Protein AF-A0A2G9S6K2-F1 (afdb_monomer)

Sequence (143 aa):
MTTFQAKRTLKAQKLQEELASGKLSEQVSSPRHQWGEEEQNAQTDRDRNSEDEDEDKYADDIDMPGQNFDSKRRITVRNLRIREDTAKYLRNLNPNSAYYDPKTRAMRENPYSDAGKNPDEVSYAGDNFVRYTGDTISMAQTQ

Solvent-accessible surface area (backbone atoms only — not comparable to full-atom values): 9909 Å² total; per-residue (Å²): 134,63,71,68,61,57,52,55,52,51,55,54,51,53,55,52,52,54,64,72,64,58,83,82,73,89,88,79,89,87,90,90,87,82,84,88,83,89,87,90,85,86,80,90,85,88,81,82,87,80,86,89,79,74,75,71,62,64,66,77,70,58,82,56,91,74,60,48,72,41,90,88,48,99,49,64,67,58,84,85,71,64,82,84,64,74,55,79,73,68,74,43,83,55,88,87,44,48,63,63,43,83,88,81,71,46,36,50,50,36,54,48,70,89,70,76,59,59,59,88,80,43,100,66,43,27,50,57,61,57,65,66,48,70,67,55,48,62,52,62,74,72,109

Secondary structure (DSSP, 8-state):
--HHHHHHHHHHHHHHHHHHTTTT--S------------------------SSSSSHHHHT---TT-EEETTTTEEE-----SSS--GGGS---TTS--EETTTTEE-S-TTGGGT--GGGSS---HHHHHTSTHHHHHHHH-

Nearest PDB structures (foldseek):
  9fmd-assembly1_U  TM=9.401E-01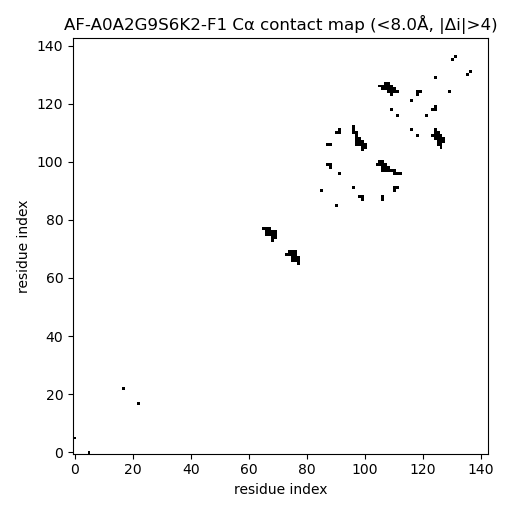  e=1.389E-09  Homo sapiens
  8c6j-assembly1_h  TM=9.444E-01  e=1.188E-08  Homo sapiens
  7w5b-assembly1_1  TM=9.340E-01  e=1.800E-08  Homo sapiens
  7w5a-assembly1_1  TM=9.314E-01  e=1.896E-07  Homo sapiens

Radius of gyration: 32.97 Å; Cα contacts (8 Å, |Δi|>4): 69; chains: 1; bounding box: 51×45×98 Å

InterPro domains:
  IPR021715 Pre-mRNA-splicing factor SLU7 domain [PF11708] (6-143)
  IPR039974 Pre-mRNA-splicing factor SLU7 [PTHR12942] (5-143)

Structure (mmCIF, N/CA/C/O backbone):
data_AF-A0A2G9S6K2-F1
#
_entry.id   AF-A0A2G9S6K2-F1
#
loop_
_atom_site.group_PDB
_atom_site.id
_atom_site.type_symbol
_atom_site.label_atom_id
_atom_site.label_alt_id
_atom_site.label_comp_id
_atom_site.label_asym_id
_atom_site.label_entity_id
_atom_site.label_seq_id
_atom_site.pdbx_PDB_ins_code
_atom_site.Cartn_x
_atom_site.Cartn_y
_atom_site.Cartn_z
_atom_site.occupancy
_atom_site.B_iso_or_equiv
_atom_site.auth_seq_id
_atom_site.auth_comp_id
_atom_site.auth_asym_id
_atom_site.auth_atom_id
_atom_site.pdbx_PDB_model_num
ATOM 1 N N . MET A 1 1 ? 19.661 26.550 -10.301 1.00 50.66 1 MET A N 1
ATOM 2 C CA . MET A 1 1 ? 18.946 26.440 -11.593 1.00 50.66 1 MET A CA 1
ATOM 3 C C . MET A 1 1 ? 18.266 25.085 -11.650 1.00 50.66 1 MET A C 1
ATOM 5 O O . MET A 1 1 ? 18.938 24.076 -11.488 1.00 50.66 1 MET A O 1
ATOM 9 N N . THR A 1 2 ? 16.942 25.056 -11.785 1.00 54.41 2 THR A N 1
ATOM 10 C CA . THR A 1 2 ? 16.162 23.815 -11.879 1.00 54.41 2 THR A CA 1
ATOM 11 C C . THR A 1 2 ? 16.412 23.142 -13.234 1.00 54.41 2 THR A C 1
ATOM 13 O O . THR A 1 2 ? 16.510 23.807 -14.265 1.00 54.41 2 THR A O 1
ATOM 16 N N . THR A 1 3 ? 16.533 21.815 -13.246 1.00 55.00 3 THR A N 1
ATOM 17 C CA . THR A 1 3 ? 16.907 21.003 -14.423 1.00 55.00 3 THR A CA 1
ATOM 18 C C . THR A 1 3 ? 15.994 21.213 -15.636 1.00 55.00 3 THR A C 1
ATOM 20 O O . THR A 1 3 ? 16.436 21.080 -16.774 1.00 55.00 3 THR A O 1
ATOM 23 N N . PHE A 1 4 ? 14.737 21.599 -15.412 1.00 50.59 4 PHE A N 1
ATOM 24 C CA . PHE A 1 4 ? 13.776 21.925 -16.465 1.00 50.59 4 PHE A CA 1
ATOM 25 C C . PHE A 1 4 ? 14.176 23.163 -17.280 1.00 50.59 4 PHE A C 1
ATOM 27 O O . PHE A 1 4 ? 14.126 23.137 -18.510 1.00 50.59 4 PHE A O 1
ATOM 34 N N . GLN A 1 5 ? 14.637 24.228 -16.613 1.00 64.25 5 GLN A N 1
ATOM 35 C CA . GLN A 1 5 ? 15.092 25.431 -17.311 1.00 64.25 5 GLN A CA 1
ATOM 36 C C . GLN A 1 5 ? 16.346 25.141 -18.140 1.00 64.25 5 GLN A C 1
ATOM 38 O O . GLN A 1 5 ? 16.422 25.570 -19.286 1.00 64.25 5 GLN A O 1
ATOM 43 N N . ALA A 1 6 ? 17.264 24.328 -17.607 1.00 65.62 6 ALA A N 1
ATOM 44 C CA . ALA A 1 6 ? 18.479 23.924 -18.312 1.00 65.62 6 ALA A CA 1
ATOM 45 C C . ALA A 1 6 ? 18.188 23.102 -19.582 1.00 65.62 6 ALA A C 1
ATOM 47 O O . ALA A 1 6 ? 18.827 23.299 -20.613 1.00 65.62 6 ALA A O 1
ATOM 48 N N . LYS A 1 7 ? 17.193 22.205 -19.548 1.00 64.38 7 LYS A N 1
ATOM 49 C CA . LYS A 1 7 ? 16.790 21.418 -20.728 1.00 64.38 7 LYS A CA 1
ATOM 50 C C . LYS A 1 7 ? 16.155 22.288 -21.814 1.00 64.38 7 LYS A C 1
ATOM 52 O O . LYS A 1 7 ? 16.452 22.112 -22.994 1.00 64.38 7 LYS A O 1
ATOM 57 N N . ARG A 1 8 ? 15.314 23.250 -21.422 1.00 71.38 8 ARG A N 1
ATOM 58 C CA . ARG A 1 8 ? 14.656 24.179 -22.353 1.00 71.38 8 ARG A CA 1
ATOM 59 C C . ARG A 1 8 ? 15.668 25.066 -23.081 1.00 71.38 8 ARG A C 1
ATOM 61 O O . ARG A 1 8 ? 15.540 25.261 -24.286 1.00 71.38 8 ARG A O 1
ATOM 68 N N . THR A 1 9 ? 16.691 25.551 -22.377 1.00 71.69 9 THR A N 1
ATOM 69 C CA . THR A 1 9 ? 17.754 26.366 -22.985 1.00 71.69 9 THR A CA 1
ATOM 70 C C . THR A 1 9 ? 18.621 25.562 -23.950 1.00 71.69 9 THR A C 1
ATOM 72 O O . THR A 1 9 ? 18.995 26.076 -24.998 1.00 71.69 9 THR A O 1
ATOM 75 N N . LEU A 1 10 ? 18.881 24.287 -23.648 1.00 71.44 10 LEU A N 1
ATOM 76 C CA . LEU A 1 10 ? 19.684 23.406 -24.503 1.00 71.44 10 LEU A CA 1
ATOM 77 C C . LEU A 1 10 ? 18.951 23.053 -25.809 1.00 71.44 10 LEU A C 1
ATOM 79 O O . LEU A 1 10 ? 19.552 23.080 -26.880 1.00 71.44 10 LEU A O 1
ATOM 83 N N . LYS A 1 11 ? 17.631 22.806 -25.737 1.00 76.25 11 LYS A N 1
ATOM 84 C CA . LYS A 1 11 ? 16.779 22.601 -26.925 1.00 76.25 11 LYS A CA 1
ATOM 85 C C . LYS A 1 11 ? 16.757 23.844 -27.819 1.00 76.25 11 LYS A C 1
ATOM 87 O O . LYS A 1 11 ? 16.867 23.715 -29.033 1.00 76.25 11 LYS A O 1
ATOM 92 N N . ALA A 1 12 ? 16.654 25.032 -27.219 1.00 75.12 12 ALA A N 1
ATOM 93 C CA . ALA A 1 12 ? 16.657 26.291 -27.958 1.00 75.12 12 ALA A CA 1
ATOM 94 C C . ALA A 1 12 ? 17.999 26.545 -28.667 1.00 75.12 12 ALA A C 1
ATOM 96 O O . ALA A 1 12 ? 17.998 26.892 -29.843 1.00 75.12 12 ALA A O 1
ATOM 97 N N . GLN A 1 13 ? 19.132 26.306 -27.994 1.00 76.31 13 GLN A N 1
ATOM 98 C CA . GLN A 1 13 ? 20.462 26.484 -28.591 1.00 76.31 13 GLN A CA 1
ATOM 99 C C . GLN A 1 13 ? 20.709 25.536 -29.768 1.00 76.31 13 GLN A C 1
ATOM 101 O O . GLN A 1 13 ? 21.169 25.980 -30.815 1.00 76.31 13 GLN A O 1
ATOM 106 N N . LYS A 1 14 ? 20.341 24.256 -29.630 1.00 74.00 14 LYS A N 1
ATOM 107 C CA . LYS A 1 14 ? 20.526 23.258 -30.693 1.00 74.00 14 LYS A CA 1
ATOM 108 C C . LYS A 1 14 ? 19.735 23.601 -31.961 1.00 74.00 14 LYS A C 1
ATOM 110 O O . LYS A 1 14 ? 20.253 23.467 -33.062 1.00 74.00 14 LYS A O 1
ATOM 115 N N . LEU A 1 15 ? 18.504 24.087 -31.797 1.00 68.19 15 LEU A N 1
ATOM 116 C 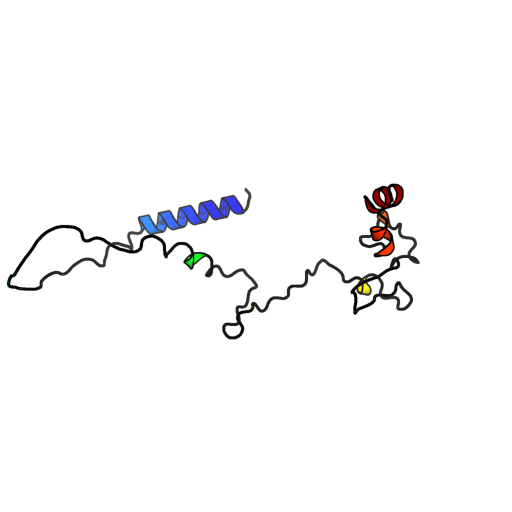CA . LEU A 1 15 ? 17.640 24.498 -32.909 1.00 68.19 15 LEU A CA 1
ATOM 117 C C . LEU A 1 15 ? 18.215 25.734 -33.628 1.00 68.19 15 LEU A C 1
ATOM 119 O O . LEU A 1 15 ? 18.183 25.831 -34.851 1.00 68.19 15 LEU A O 1
ATOM 123 N N . GLN A 1 16 ? 18.813 26.654 -32.870 1.00 71.19 16 GLN A N 1
ATOM 124 C CA . GLN A 1 16 ? 19.465 27.849 -33.407 1.00 71.19 16 GLN A CA 1
ATOM 125 C C . GLN A 1 16 ? 20.753 27.521 -34.181 1.00 71.19 16 GLN A C 1
ATOM 127 O O . GLN A 1 16 ? 21.020 28.125 -35.217 1.00 71.19 16 GLN A O 1
ATOM 132 N N . GLU A 1 17 ? 21.525 26.544 -33.703 1.00 69.69 17 GLU A N 1
ATOM 133 C CA . GLU A 1 17 ? 22.741 26.049 -34.358 1.00 69.69 17 GLU A CA 1
ATOM 134 C C . GLU A 1 17 ? 22.423 25.315 -35.672 1.00 69.69 17 GLU A C 1
ATOM 136 O O . GLU A 1 17 ? 23.115 25.485 -36.675 1.00 69.69 17 GLU A O 1
ATOM 141 N N . GLU A 1 18 ? 21.321 24.565 -35.702 1.00 63.06 18 GLU A N 1
ATOM 142 C CA . GLU A 1 18 ? 20.860 23.852 -36.893 1.00 63.06 18 GLU A CA 1
ATOM 143 C C . GLU A 1 18 ? 20.395 24.819 -37.994 1.00 63.06 18 GLU A C 1
ATOM 145 O O . GLU A 1 18 ? 20.817 24.678 -39.146 1.00 63.06 18 GLU A O 1
ATOM 150 N N . LEU A 1 19 ? 19.651 25.870 -37.622 1.00 66.12 19 LEU A N 1
ATOM 151 C CA . LEU A 1 19 ? 19.262 26.965 -38.520 1.00 66.12 19 LEU A CA 1
ATOM 152 C C . LEU A 1 19 ? 20.469 27.767 -39.030 1.00 66.12 19 LEU A C 1
ATOM 154 O O . LEU A 1 19 ? 20.507 28.139 -40.202 1.00 66.12 19 LEU A O 1
ATOM 158 N N . ALA A 1 20 ? 21.470 28.006 -38.180 1.00 68.38 20 ALA A N 1
ATOM 159 C CA . ALA A 1 20 ? 22.695 28.704 -38.567 1.00 68.38 20 ALA A CA 1
ATOM 160 C C . ALA A 1 20 ? 23.585 27.869 -39.506 1.00 68.38 20 ALA A C 1
ATOM 162 O O . ALA A 1 20 ? 24.309 28.431 -40.326 1.00 68.38 20 ALA A O 1
ATOM 163 N N . SER A 1 21 ? 23.523 26.535 -39.414 1.00 64.56 21 SER A N 1
ATOM 164 C CA . SER A 1 21 ? 24.333 25.623 -40.232 1.00 64.56 21 SER A CA 1
ATOM 165 C C . SER A 1 21 ? 23.828 25.429 -41.669 1.00 64.56 21 SER A C 1
ATOM 167 O O . SER A 1 21 ? 24.515 24.795 -42.467 1.00 64.56 21 SER A O 1
ATOM 169 N N . GLY A 1 22 ? 22.650 25.969 -42.019 1.00 56.25 22 GLY A N 1
ATOM 170 C CA . GLY A 1 22 ? 22.189 26.097 -43.408 1.00 56.25 22 GLY A CA 1
ATOM 171 C C . GLY A 1 22 ? 21.946 24.788 -44.174 1.00 56.25 22 GLY A C 1
ATOM 172 O O . GLY A 1 22 ? 21.826 24.823 -45.394 1.00 56.25 22 GLY A O 1
ATOM 173 N N . LYS A 1 23 ? 21.836 23.634 -43.503 1.00 53.16 23 LYS A N 1
ATOM 174 C CA . LYS A 1 23 ? 21.736 22.293 -44.127 1.00 53.16 23 LYS A CA 1
ATOM 175 C C . LYS A 1 23 ? 20.433 21.994 -44.897 1.00 53.16 23 LYS A C 1
ATOM 177 O O . LYS A 1 23 ? 20.213 20.853 -45.289 1.00 53.16 23 LYS A O 1
ATOM 182 N N . LEU A 1 24 ? 19.566 22.982 -45.117 1.00 46.94 24 LEU A N 1
ATOM 183 C CA . LEU A 1 24 ? 18.205 22.798 -45.646 1.00 46.94 24 LEU A CA 1
ATOM 184 C C . LEU A 1 24 ? 18.032 23.231 -47.117 1.00 46.94 24 LEU A C 1
ATOM 186 O O . LEU A 1 24 ? 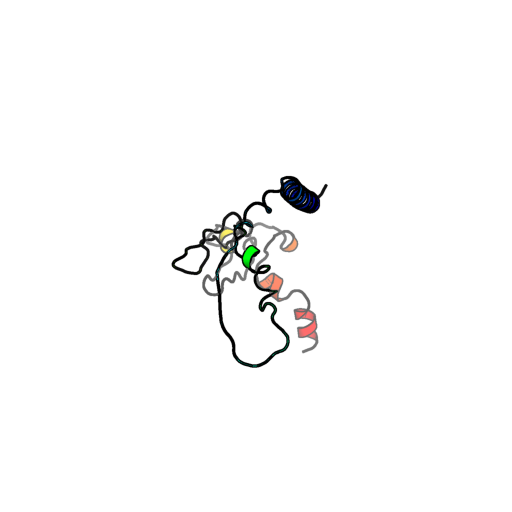16.942 23.096 -47.659 1.00 46.94 24 LEU A O 1
ATOM 190 N N . SER A 1 25 ? 19.068 23.759 -47.779 1.00 40.75 25 SER A N 1
ATOM 191 C CA . SER A 1 25 ? 18.902 24.488 -49.051 1.00 40.75 25 SER A CA 1
ATOM 192 C C . SER A 1 25 ? 19.331 23.763 -50.338 1.00 40.75 25 SER A C 1
ATOM 194 O O . SER A 1 25 ? 19.158 24.329 -51.414 1.00 40.75 25 SER A O 1
ATOM 196 N N . GLU A 1 26 ? 19.853 22.532 -50.298 1.00 38.84 26 GLU A N 1
ATOM 197 C CA . GLU A 1 26 ? 20.599 21.973 -51.448 1.00 38.84 26 GLU A CA 1
ATOM 198 C C . GLU A 1 26 ? 19.837 20.981 -52.360 1.00 38.84 26 GLU A C 1
ATOM 200 O O . GLU A 1 26 ? 20.445 20.294 -53.174 1.00 38.84 26 GLU A O 1
ATOM 205 N N . GLN A 1 27 ? 18.501 20.907 -52.302 1.00 40.31 27 GLN A N 1
ATOM 206 C CA . GLN A 1 27 ? 17.710 20.027 -53.191 1.00 40.31 27 GLN A CA 1
ATOM 207 C C . GLN A 1 27 ? 16.643 20.761 -54.018 1.00 40.31 27 GLN A C 1
ATOM 209 O O . GLN A 1 27 ? 15.506 20.315 -54.115 1.00 40.31 27 GLN A O 1
ATOM 214 N N . VAL A 1 28 ? 16.980 21.883 -54.660 1.00 38.94 28 VAL A N 1
ATOM 215 C CA . VAL A 1 28 ? 16.106 22.478 -55.693 1.00 38.94 28 VAL A CA 1
ATOM 216 C C . VAL A 1 28 ? 16.942 23.015 -56.856 1.00 38.94 28 VAL A C 1
ATOM 218 O O . VAL A 1 28 ? 17.280 24.194 -56.887 1.00 38.94 28 VAL A O 1
ATOM 221 N N . SER A 1 29 ? 17.276 22.172 -57.841 1.00 33.22 29 SER A N 1
ATOM 222 C CA . SER A 1 29 ? 17.568 22.633 -59.214 1.00 33.22 29 SER A CA 1
ATOM 223 C C . SER A 1 29 ? 17.686 21.491 -60.226 1.00 33.22 29 SER A C 1
ATOM 225 O O . SER A 1 29 ? 18.686 20.779 -60.241 1.00 33.22 29 SER A O 1
ATOM 227 N N . SER A 1 30 ? 16.687 21.368 -61.112 1.00 29.70 30 SER A N 1
ATOM 228 C CA . SER A 1 30 ? 16.841 21.167 -62.574 1.00 29.70 30 SER A CA 1
ATOM 229 C C . SER A 1 30 ? 15.469 21.070 -63.276 1.00 29.70 30 SER A C 1
ATOM 231 O O . SER A 1 30 ? 14.755 20.091 -63.076 1.00 29.70 30 SER A O 1
ATOM 233 N N . PRO A 1 31 ? 15.077 22.063 -64.101 1.00 49.31 31 PRO A N 1
ATOM 234 C CA . PRO A 1 31 ? 13.940 21.940 -65.040 1.00 49.31 31 PRO A CA 1
ATOM 235 C C . PRO A 1 31 ? 14.313 21.537 -66.484 1.00 49.31 31 PRO A C 1
ATOM 237 O O . PRO A 1 31 ? 15.313 22.035 -66.994 1.00 49.31 31 PRO A O 1
ATOM 240 N N . ARG A 1 32 ? 13.455 20.743 -67.168 1.00 33.97 32 ARG A N 1
ATOM 241 C CA . ARG A 1 32 ? 12.824 21.033 -68.495 1.00 33.97 32 ARG A CA 1
ATOM 242 C C . ARG A 1 32 ? 12.010 19.829 -69.029 1.00 33.97 32 ARG A C 1
ATOM 244 O O . ARG A 1 32 ? 12.586 18.803 -69.365 1.00 33.97 32 ARG A O 1
ATOM 251 N N . HIS A 1 33 ? 10.692 19.990 -69.196 1.00 31.52 33 HIS A N 1
ATOM 252 C CA . HIS A 1 33 ? 9.834 19.144 -70.050 1.00 31.52 33 HIS A CA 1
ATOM 253 C C . HIS A 1 33 ? 9.184 20.018 -71.146 1.00 31.52 33 HIS A C 1
ATOM 255 O O . HIS A 1 33 ? 8.882 21.187 -70.913 1.00 31.52 33 HIS A O 1
ATOM 261 N N . GLN A 1 34 ? 9.057 19.457 -72.353 1.00 28.53 34 GLN A N 1
ATOM 262 C CA . GLN A 1 34 ? 8.785 20.080 -73.661 1.00 28.53 34 GLN A CA 1
ATOM 263 C C . GLN A 1 34 ? 7.403 19.626 -74.194 1.00 28.53 34 GLN A C 1
ATOM 265 O O . GLN A 1 34 ? 7.240 18.426 -74.365 1.00 28.53 34 GLN A O 1
ATOM 270 N N . TRP A 1 35 ? 6.507 20.604 -74.462 1.00 26.81 35 TRP A N 1
ATOM 271 C CA . TRP A 1 35 ? 5.355 20.702 -75.416 1.00 26.81 35 TRP A CA 1
ATOM 272 C C . TRP A 1 35 ? 4.276 19.590 -75.418 1.00 26.81 35 TRP A C 1
ATOM 274 O O . TRP A 1 35 ? 4.616 18.421 -75.502 1.00 26.81 35 TRP A O 1
ATOM 284 N N . GLY A 1 36 ? 2.967 19.854 -75.253 1.00 30.11 36 GLY A N 1
ATOM 285 C CA . GLY A 1 36 ? 1.984 20.569 -76.117 1.00 30.11 36 GLY A CA 1
ATOM 286 C C . GLY A 1 36 ? 0.879 19.532 -76.475 1.00 30.11 36 GLY A C 1
ATOM 287 O O . GLY A 1 36 ? 1.226 18.364 -76.589 1.00 30.11 36 GLY A O 1
ATOM 288 N N . GLU A 1 37 ? -0.437 19.748 -76.585 1.00 32.12 37 GLU A N 1
ATOM 289 C CA . GLU A 1 37 ? -1.316 20.906 -76.786 1.00 32.12 37 GLU A CA 1
ATOM 290 C C . GLU A 1 37 ? -2.725 20.626 -76.182 1.00 32.12 37 GLU A C 1
ATOM 292 O O . GLU A 1 37 ? -3.175 19.485 -76.126 1.00 32.12 37 GLU A O 1
ATOM 297 N N . GLU A 1 38 ? -3.341 21.703 -75.682 1.00 36.84 38 GLU A N 1
ATOM 298 C CA . GLU A 1 38 ? -4.755 22.151 -75.682 1.00 36.84 38 GLU A CA 1
ATOM 299 C C . GLU A 1 38 ? -5.937 21.150 -75.729 1.00 36.84 38 GLU A C 1
ATOM 301 O O . GLU A 1 38 ? -6.171 20.490 -76.732 1.00 36.84 38 GLU A O 1
ATOM 306 N N . GLU A 1 39 ? -6.804 21.178 -74.699 1.00 35.06 39 GLU A N 1
ATOM 307 C CA . GLU A 1 39 ? -8.113 21.867 -74.779 1.00 35.06 39 GLU A CA 1
ATOM 308 C C . GLU A 1 39 ? -8.885 21.929 -73.428 1.00 35.06 39 GLU A C 1
ATOM 310 O O . GLU A 1 39 ? -9.064 20.935 -72.732 1.00 35.06 39 GLU A O 1
ATOM 315 N N . GLN A 1 40 ? -9.398 23.139 -73.145 1.00 31.98 40 GLN A N 1
ATOM 316 C CA . GLN A 1 40 ? -10.629 23.504 -72.413 1.00 31.98 40 GLN A CA 1
ATOM 317 C C . GLN A 1 40 ? -10.686 23.560 -70.856 1.00 31.98 40 GLN A C 1
ATOM 319 O O . GLN A 1 40 ? -11.011 22.608 -70.155 1.00 31.98 40 GLN A O 1
ATOM 324 N N . ASN A 1 41 ? -10.585 24.824 -70.402 1.00 31.09 41 ASN A N 1
ATOM 325 C CA . ASN A 1 41 ? -11.315 25.530 -69.328 1.00 31.09 41 ASN A CA 1
ATOM 326 C C . ASN A 1 41 ? -10.614 25.786 -67.967 1.00 31.09 41 ASN A C 1
ATOM 328 O O . ASN A 1 41 ? -10.432 24.902 -67.134 1.00 31.09 41 ASN A O 1
ATOM 332 N N . ALA A 1 42 ? -10.263 27.063 -67.765 1.00 34.56 42 ALA A N 1
ATOM 333 C CA . ALA A 1 42 ? -9.791 27.708 -66.536 1.00 34.56 42 ALA A CA 1
ATOM 334 C C . ALA A 1 42 ? -10.952 27.829 -65.511 1.00 34.56 42 ALA A C 1
ATOM 336 O O . ALA A 1 42 ? -12.109 27.855 -65.907 1.00 34.56 42 ALA A O 1
ATOM 337 N N . GLN A 1 43 ? -10.777 27.934 -64.189 1.00 37.00 43 GLN A N 1
ATOM 338 C CA . GLN A 1 43 ? -9.782 28.702 -63.445 1.00 37.00 43 GLN A CA 1
ATOM 339 C C . GLN A 1 43 ? -9.891 28.359 -61.933 1.00 37.00 43 GLN A C 1
ATOM 341 O O . GLN A 1 43 ? -11.009 28.266 -61.436 1.00 37.00 43 GLN A O 1
ATOM 346 N N . THR A 1 44 ? -8.729 28.224 -61.261 1.00 35.69 44 THR A N 1
ATOM 347 C CA . THR A 1 44 ? -8.415 28.432 -59.809 1.00 35.69 44 THR A CA 1
ATOM 348 C C . THR A 1 44 ? -9.195 27.596 -58.773 1.00 35.69 44 THR A C 1
ATOM 350 O O . THR A 1 44 ? -10.403 27.721 -58.678 1.00 35.69 44 THR A O 1
ATOM 353 N N . ASP A 1 45 ? -8.616 26.708 -57.956 1.00 34.72 45 ASP A N 1
ATOM 354 C CA . ASP A 1 45 ? -7.374 26.810 -57.182 1.00 34.72 45 ASP A CA 1
ATOM 355 C C . ASP A 1 45 ? -6.703 25.437 -56.983 1.00 34.72 45 ASP A C 1
ATOM 357 O O . ASP A 1 45 ? -7.345 24.433 -56.672 1.00 34.72 45 ASP A O 1
ATOM 361 N N . ARG A 1 46 ? -5.377 25.402 -57.131 1.00 48.09 46 ARG A N 1
ATOM 362 C CA . ARG A 1 46 ? -4.520 24.377 -56.530 1.00 48.09 46 ARG A CA 1
ATOM 363 C C . ARG A 1 46 ? -3.909 25.018 -55.292 1.00 48.09 46 ARG A C 1
ATOM 365 O O . ARG A 1 46 ? -3.211 26.005 -55.473 1.00 48.09 46 ARG A O 1
ATOM 372 N N . ASP A 1 47 ? -4.066 24.436 -54.108 1.00 38.59 47 ASP A N 1
ATOM 373 C CA . ASP A 1 47 ? -2.900 24.168 -53.258 1.00 38.59 47 ASP A CA 1
ATOM 374 C C . ASP A 1 47 ? -3.241 23.302 -52.031 1.00 38.59 47 ASP A C 1
ATOM 376 O O . ASP A 1 47 ? -4.110 23.615 -51.229 1.00 38.59 47 ASP A O 1
ATOM 380 N N . ARG A 1 48 ? -2.505 22.188 -51.953 1.00 44.31 48 ARG A N 1
ATOM 381 C CA . ARG A 1 48 ? -1.938 21.535 -50.760 1.00 44.31 48 ARG A CA 1
ATOM 382 C C . ARG A 1 48 ? -2.864 21.252 -49.578 1.00 44.31 48 ARG A C 1
ATOM 384 O O . ARG A 1 48 ? -2.983 21.998 -48.619 1.00 44.31 48 ARG A O 1
ATOM 391 N N . ASN A 1 49 ? -3.394 20.038 -49.650 1.00 41.50 49 ASN A N 1
ATOM 392 C CA . ASN A 1 49 ? -3.804 19.222 -48.520 1.00 41.50 49 ASN A C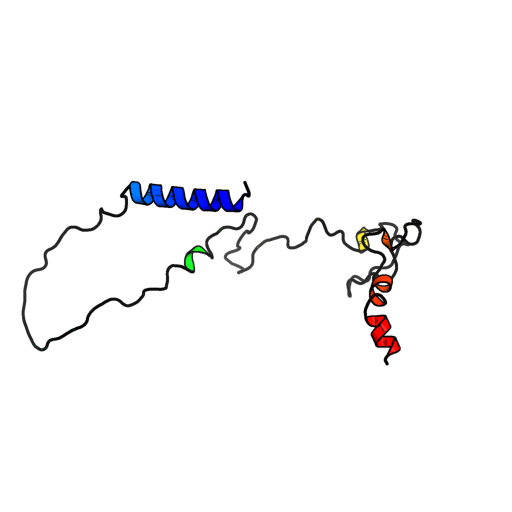A 1
ATOM 393 C C . ASN A 1 49 ? -2.604 18.867 -47.604 1.00 41.50 49 ASN A C 1
ATOM 395 O O . ASN A 1 49 ? -1.523 18.573 -48.117 1.00 41.50 49 ASN A O 1
ATOM 399 N N . SER A 1 50 ? -2.901 18.822 -46.299 1.00 45.03 50 SER A N 1
ATOM 400 C CA . SER A 1 50 ? -2.171 18.299 -45.129 1.00 45.03 50 SER A CA 1
ATOM 401 C C . SER A 1 50 ? -1.088 19.174 -44.482 1.00 45.03 50 SER A C 1
ATOM 403 O O . SER A 1 50 ? 0.097 18.845 -44.476 1.00 45.03 50 SER A O 1
ATOM 405 N N . GLU A 1 51 ? -1.533 20.260 -43.858 1.00 47.69 51 GLU A N 1
ATOM 406 C CA . GLU A 1 51 ? -0.968 20.763 -42.599 1.00 47.69 51 GLU A CA 1
ATOM 407 C C . GLU A 1 51 ? -1.621 19.943 -41.453 1.00 47.69 51 GLU A C 1
ATOM 409 O O . GLU A 1 51 ? -2.816 19.678 -41.550 1.00 47.69 51 GLU A O 1
ATOM 414 N N . ASP A 1 52 ? -0.855 19.513 -40.434 1.00 49.94 52 ASP A N 1
ATOM 415 C CA . ASP A 1 52 ? -1.270 18.815 -39.176 1.00 49.94 52 ASP A CA 1
ATOM 416 C C . ASP A 1 52 ? -0.917 17.315 -38.959 1.00 49.94 52 ASP A C 1
ATOM 418 O O . ASP A 1 52 ? -1.538 16.669 -38.119 1.00 49.94 52 ASP A O 1
ATOM 422 N N . GLU A 1 53 ? 0.108 16.724 -39.596 1.00 52.16 53 GLU A N 1
ATOM 423 C CA . GLU A 1 53 ? 0.506 15.318 -39.287 1.00 52.16 53 GLU A CA 1
ATOM 424 C C . GLU A 1 53 ? 1.877 15.108 -38.607 1.00 52.16 53 GLU A C 1
ATOM 426 O O . GLU A 1 53 ? 2.235 13.972 -38.284 1.00 52.16 53 GLU A O 1
ATOM 431 N N . ASP A 1 54 ? 2.635 16.165 -38.304 1.00 53.28 54 ASP A N 1
ATOM 432 C CA . ASP A 1 54 ? 4.040 16.002 -37.885 1.00 53.28 54 ASP A CA 1
ATOM 433 C C . ASP A 1 54 ? 4.344 16.325 -36.408 1.00 53.28 54 ASP A C 1
ATOM 435 O O . ASP A 1 54 ? 5.486 16.155 -35.979 1.00 53.28 54 ASP A O 1
ATOM 439 N N . GLU A 1 55 ? 3.363 16.737 -35.591 1.00 52.19 55 GLU A N 1
ATOM 440 C CA . GLU A 1 55 ? 3.609 17.082 -34.173 1.00 52.19 55 GLU A CA 1
ATOM 441 C C . GLU A 1 55 ? 3.400 15.902 -33.196 1.00 52.19 55 GLU A C 1
ATOM 443 O O . GLU A 1 55 ? 4.133 15.784 -32.211 1.00 52.19 55 GLU A O 1
ATOM 448 N N . ASP A 1 56 ? 2.514 14.948 -33.512 1.00 56.19 56 ASP A N 1
ATOM 449 C CA . ASP A 1 56 ? 2.272 13.752 -32.679 1.00 56.19 56 ASP A CA 1
ATOM 450 C C . ASP A 1 56 ? 3.345 12.661 -32.852 1.00 56.19 56 ASP A C 1
ATOM 452 O O . ASP A 1 56 ? 3.533 11.802 -31.988 1.00 56.19 56 ASP A O 1
ATOM 456 N N . LYS A 1 57 ? 4.108 12.709 -33.950 1.00 57.31 57 LYS A N 1
ATOM 457 C CA . LYS A 1 57 ? 5.114 11.691 -34.298 1.00 57.31 57 LYS A CA 1
ATOM 458 C C . LYS A 1 57 ? 6.330 11.696 -33.371 1.00 57.31 57 LYS A C 1
ATOM 460 O O . LYS A 1 57 ? 6.943 10.661 -33.146 1.00 57.31 57 LYS A O 1
ATOM 465 N N . TYR A 1 58 ? 6.671 12.852 -32.802 1.00 57.16 58 TYR A N 1
ATOM 466 C CA . TYR A 1 58 ? 7.848 13.006 -31.941 1.00 57.16 58 TYR A CA 1
ATOM 467 C C . TYR A 1 58 ? 7.585 12.680 -30.466 1.00 57.16 58 TYR A C 1
ATOM 469 O O . TYR A 1 58 ? 8.533 12.649 -29.679 1.00 57.16 58 TYR A O 1
ATOM 477 N N . ALA A 1 59 ? 6.327 12.464 -30.071 1.00 59.00 59 ALA A N 1
ATOM 478 C CA . ALA A 1 59 ? 5.982 12.080 -28.704 1.00 59.00 59 ALA A CA 1
ATOM 479 C C . ALA A 1 59 ? 6.228 10.584 -28.443 1.00 59.00 59 ALA A C 1
ATOM 481 O O . ALA A 1 59 ? 6.664 10.224 -27.348 1.00 59.00 59 ALA A O 1
ATOM 482 N N . ASP A 1 60 ? 6.014 9.735 -29.451 1.00 59.66 60 ASP A N 1
ATOM 483 C CA . ASP A 1 60 ? 6.175 8.277 -29.347 1.00 59.66 60 ASP A CA 1
ATOM 484 C C . ASP A 1 60 ? 7.643 7.812 -29.422 1.00 59.66 60 ASP A C 1
ATOM 486 O O . ASP A 1 60 ? 7.982 6.753 -28.892 1.00 59.66 60 ASP A O 1
ATOM 490 N N . ASP A 1 61 ? 8.532 8.622 -30.008 1.00 60.41 61 ASP A N 1
ATOM 491 C CA . ASP A 1 61 ? 9.946 8.275 -30.229 1.00 60.41 61 ASP A CA 1
ATOM 492 C C . ASP A 1 61 ? 10.887 8.673 -29.071 1.00 60.41 61 ASP A C 1
ATOM 494 O O . ASP A 1 61 ? 12.098 8.430 -29.126 1.00 60.41 61 ASP A O 1
ATOM 498 N N . ILE A 1 62 ? 10.376 9.288 -27.994 1.00 63.62 62 ILE A N 1
ATOM 499 C CA . ILE A 1 62 ? 11.200 9.596 -26.815 1.00 63.62 62 ILE A CA 1
ATOM 500 C C . ILE A 1 62 ? 11.353 8.330 -25.970 1.00 63.62 62 ILE A C 1
ATOM 502 O O . ILE A 1 62 ? 10.489 7.986 -25.163 1.00 63.62 62 ILE A O 1
ATOM 506 N N . ASP A 1 63 ? 12.502 7.670 -26.111 1.00 61.12 63 ASP A N 1
ATOM 507 C CA . ASP A 1 63 ? 12.882 6.519 -25.294 1.00 61.12 63 ASP A CA 1
ATOM 508 C C . ASP A 1 63 ? 12.988 6.922 -23.807 1.00 61.12 63 ASP A C 1
ATOM 510 O O . ASP A 1 63 ? 13.950 7.559 -23.358 1.00 61.12 63 ASP A O 1
ATOM 514 N N . MET A 1 64 ? 11.950 6.604 -23.024 1.00 68.69 64 MET A N 1
ATOM 515 C CA . MET A 1 64 ? 11.984 6.742 -21.570 1.00 68.69 64 MET A CA 1
ATOM 516 C C . MET A 1 64 ? 12.983 5.722 -21.008 1.00 68.69 64 MET A C 1
ATOM 518 O O . MET A 1 64 ? 12.763 4.514 -21.150 1.00 68.69 64 MET A O 1
ATOM 522 N N . PRO A 1 65 ? 14.038 6.157 -20.292 1.00 65.88 65 PRO A N 1
ATOM 523 C CA . PRO A 1 65 ? 15.065 5.247 -19.805 1.00 65.88 65 PRO A CA 1
ATOM 524 C C . PRO A 1 65 ? 14.448 4.147 -18.931 1.00 65.88 65 PRO A C 1
ATOM 526 O O . PRO A 1 65 ? 13.766 4.420 -17.942 1.00 65.88 65 PRO A O 1
ATOM 529 N N . GLY A 1 66 ? 14.692 2.891 -19.314 1.00 68.25 66 GLY A N 1
ATOM 530 C CA . GLY A 1 66 ? 14.170 1.700 -18.638 1.00 68.25 66 GLY A CA 1
ATOM 531 C C . GLY A 1 66 ? 12.923 1.077 -19.277 1.00 68.25 66 GLY A C 1
ATOM 532 O O . GLY A 1 66 ? 12.369 0.141 -18.701 1.00 68.25 66 GLY A O 1
ATOM 533 N N . GLN A 1 67 ? 12.473 1.559 -20.440 1.00 69.56 67 GLN A N 1
ATOM 534 C CA . GLN A 1 67 ? 11.355 1.006 -21.205 1.00 69.56 67 GLN A CA 1
ATOM 535 C C . GLN A 1 67 ? 11.840 0.147 -22.377 1.00 69.56 67 GLN A C 1
ATOM 537 O O . GLN A 1 67 ? 11.912 0.601 -23.508 1.00 69.56 67 GLN A O 1
ATOM 542 N N . ASN A 1 68 ? 12.094 -1.139 -22.143 1.00 70.62 68 ASN A N 1
ATOM 543 C CA . ASN A 1 68 ? 12.265 -2.054 -23.273 1.00 70.62 68 ASN A CA 1
ATOM 544 C C . ASN A 1 68 ? 10.893 -2.276 -23.936 1.00 70.62 68 ASN A C 1
ATOM 546 O O . ASN A 1 68 ? 9.966 -2.773 -23.285 1.00 70.62 68 ASN A O 1
ATOM 550 N N . PHE A 1 69 ? 10.742 -1.882 -25.200 1.00 68.44 69 PHE A N 1
ATOM 551 C CA . PHE A 1 69 ? 9.534 -2.116 -25.994 1.00 68.44 69 PHE A CA 1
ATOM 552 C C . PHE A 1 69 ? 9.665 -3.450 -26.741 1.00 68.44 69 PHE A C 1
ATOM 554 O O . PHE A 1 69 ? 10.515 -3.593 -27.618 1.00 68.44 69 PHE A O 1
ATOM 561 N N . ASP A 1 70 ? 8.856 -4.449 -26.374 1.00 71.44 70 ASP A N 1
ATOM 562 C CA . ASP A 1 70 ? 8.784 -5.704 -27.127 1.00 71.44 70 ASP A CA 1
ATOM 563 C C . ASP A 1 70 ? 7.894 -5.472 -28.356 1.00 71.44 70 ASP A C 1
ATOM 565 O O . ASP A 1 70 ? 6.685 -5.299 -28.249 1.00 71.44 70 ASP A O 1
ATOM 569 N N . SER A 1 71 ? 8.473 -5.450 -29.554 1.00 71.81 71 SER A N 1
ATOM 570 C CA . SER A 1 71 ? 7.726 -5.170 -30.788 1.00 71.81 71 SER A CA 1
ATOM 571 C C . SER A 1 71 ? 6.663 -6.235 -31.101 1.00 71.81 71 SER A C 1
ATOM 573 O O . SER A 1 71 ? 5.767 -5.999 -31.909 1.00 71.81 71 SER A O 1
ATOM 575 N N . LYS A 1 72 ? 6.755 -7.425 -30.487 1.00 74.56 72 LYS A N 1
ATOM 576 C CA . LYS A 1 72 ? 5.876 -8.571 -30.762 1.00 74.56 72 LYS A CA 1
ATOM 577 C C . LYS A 1 72 ? 4.678 -8.647 -29.821 1.00 74.56 72 LYS A C 1
ATOM 579 O O . LYS A 1 72 ? 3.635 -9.197 -30.168 1.00 74.56 72 LYS A O 1
ATOM 584 N N . ARG A 1 73 ? 4.826 -8.113 -28.616 1.00 71.50 73 ARG A N 1
ATOM 585 C CA . ARG A 1 73 ? 3.775 -8.000 -27.608 1.00 71.50 73 ARG A CA 1
ATOM 586 C C . ARG A 1 73 ? 3.747 -6.526 -27.276 1.00 71.50 73 ARG A C 1
ATOM 588 O O . ARG A 1 73 ? 4.700 -6.098 -26.660 1.00 71.50 73 ARG A O 1
ATOM 595 N N . ARG A 1 74 ? 2.714 -5.777 -27.688 1.00 74.62 74 ARG A N 1
ATOM 596 C CA . ARG A 1 74 ? 2.535 -4.306 -27.555 1.00 74.62 74 ARG A CA 1
ATOM 597 C C . ARG A 1 74 ? 2.555 -3.794 -26.094 1.00 74.62 74 ARG A C 1
ATOM 599 O O . ARG A 1 74 ? 1.678 -3.056 -25.663 1.00 74.62 74 ARG A O 1
ATOM 606 N N 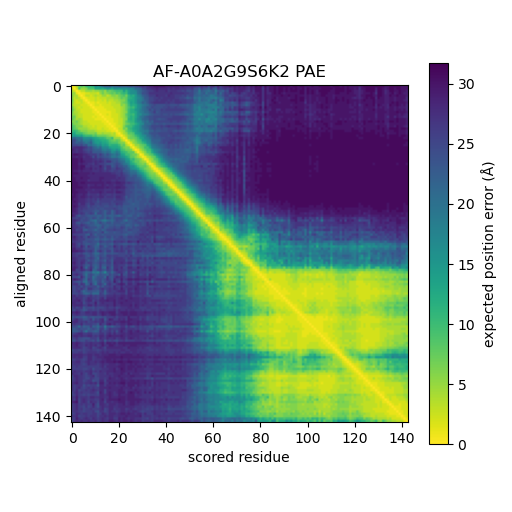. ILE A 1 75 ? 3.510 -4.258 -25.305 1.00 77.25 75 ILE A N 1
ATOM 607 C CA . ILE A 1 75 ? 3.679 -4.118 -23.873 1.00 77.25 75 ILE A CA 1
ATOM 608 C C . ILE A 1 75 ? 5.147 -3.807 -23.609 1.00 77.25 75 ILE A C 1
ATOM 610 O O . ILE A 1 75 ? 6.069 -4.326 -24.236 1.00 77.25 75 ILE A O 1
ATOM 614 N N . THR A 1 76 ? 5.360 -2.945 -22.633 1.00 78.81 76 THR A N 1
ATOM 615 C CA . THR A 1 76 ? 6.695 -2.593 -22.171 1.00 78.81 76 THR A CA 1
ATOM 616 C C . THR A 1 76 ? 7.173 -3.629 -21.166 1.00 78.81 76 THR A C 1
ATOM 618 O O . THR A 1 76 ? 6.441 -3.943 -20.222 1.00 78.81 76 THR A O 1
ATOM 621 N N . VAL A 1 77 ? 8.409 -4.099 -21.285 1.00 79.50 77 VAL A N 1
ATOM 622 C CA . VAL A 1 77 ? 9.024 -4.994 -20.298 1.00 79.50 77 VAL A CA 1
ATOM 623 C C . VAL A 1 77 ? 9.618 -4.144 -19.175 1.00 79.50 77 VAL A C 1
ATOM 625 O O . VAL A 1 77 ? 10.824 -3.912 -19.117 1.00 79.50 77 VAL A O 1
ATOM 628 N N . ARG A 1 78 ? 8.754 -3.628 -18.292 1.00 83.94 78 ARG A N 1
ATOM 629 C CA . ARG A 1 78 ? 9.172 -2.885 -17.094 1.00 83.94 78 ARG A CA 1
ATOM 630 C C . ARG A 1 78 ? 8.733 -3.586 -15.819 1.00 83.94 78 ARG A C 1
ATOM 632 O O . ARG A 1 78 ? 7.647 -4.156 -15.740 1.00 83.94 78 ARG A O 1
ATOM 639 N N . ASN A 1 79 ? 9.558 -3.460 -14.787 1.00 85.88 79 ASN A N 1
ATOM 640 C CA . ASN A 1 79 ? 9.183 -3.843 -13.433 1.00 85.88 79 ASN A CA 1
ATOM 641 C C . ASN A 1 79 ? 8.337 -2.721 -12.819 1.00 85.88 79 ASN A C 1
ATOM 643 O O . ASN A 1 79 ? 8.873 -1.686 -12.442 1.00 85.88 79 ASN A O 1
ATOM 647 N N . LEU A 1 80 ? 7.022 -2.932 -12.721 1.00 87.62 80 LEU A N 1
ATOM 648 C CA . LEU A 1 80 ? 6.061 -1.921 -12.246 1.00 87.62 80 LEU A CA 1
ATOM 649 C C . LEU A 1 80 ? 6.021 -1.754 -10.718 1.00 87.62 80 LEU A C 1
ATOM 651 O O . LEU A 1 80 ? 5.297 -0.907 -10.205 1.00 87.62 80 LEU A O 1
ATOM 655 N N . ARG A 1 81 ? 6.759 -2.581 -9.971 1.00 92.31 81 ARG A N 1
ATOM 656 C CA . ARG A 1 81 ? 6.784 -2.508 -8.511 1.00 92.31 81 ARG A CA 1
ATOM 657 C C . ARG A 1 81 ? 7.678 -1.358 -8.049 1.00 92.31 81 ARG A C 1
ATOM 659 O O . ARG A 1 81 ? 8.872 -1.352 -8.342 1.00 92.31 81 ARG A O 1
ATOM 666 N N . ILE A 1 82 ? 7.103 -0.476 -7.240 1.00 94.19 82 ILE A N 1
ATOM 667 C CA . ILE A 1 82 ? 7.817 0.546 -6.471 1.00 94.19 82 ILE A CA 1
ATOM 668 C C . ILE A 1 82 ? 8.691 -0.171 -5.433 1.00 94.19 82 ILE A C 1
ATOM 670 O O . ILE A 1 82 ? 8.208 -1.040 -4.699 1.00 94.19 82 ILE A O 1
ATOM 674 N N . ARG A 1 83 ? 9.998 0.110 -5.426 1.00 93.62 83 ARG A N 1
ATOM 675 C CA . ARG A 1 83 ? 10.969 -0.633 -4.598 1.00 93.62 83 ARG A CA 1
ATOM 676 C C . ARG A 1 83 ? 10.987 -0.136 -3.153 1.00 93.62 83 ARG A C 1
ATOM 678 O O . ARG A 1 83 ? 11.337 -0.902 -2.262 1.00 93.62 83 ARG A O 1
ATOM 685 N N . GLU A 1 84 ? 10.574 1.108 -2.948 1.00 94.25 84 GLU A N 1
ATOM 686 C CA . GLU A 1 84 ? 10.445 1.804 -1.669 1.00 94.25 84 GLU A CA 1
ATOM 687 C C . GLU A 1 84 ? 9.279 1.240 -0.836 1.00 94.25 84 GLU A C 1
ATOM 689 O O . GLU A 1 84 ? 9.349 1.164 0.394 1.00 94.25 84 GLU A O 1
ATOM 694 N N . ASP A 1 85 ? 8.238 0.744 -1.512 1.00 94.50 85 ASP A N 1
ATOM 695 C CA . ASP A 1 85 ? 7.060 0.167 -0.877 1.00 94.50 85 ASP A CA 1
ATOM 696 C C . ASP A 1 85 ? 7.312 -1.285 -0.452 1.00 94.50 85 ASP A C 1
ATOM 698 O O . ASP A 1 85 ? 7.184 -2.267 -1.203 1.00 94.50 85 ASP A O 1
ATOM 702 N N . THR A 1 86 ? 7.649 -1.437 0.827 1.00 94.12 86 THR A N 1
ATOM 703 C CA . THR A 1 86 ? 7.767 -2.752 1.463 1.00 94.12 86 THR A CA 1
ATOM 704 C C . THR A 1 86 ? 6.403 -3.449 1.481 1.00 94.12 86 THR A C 1
ATOM 706 O O . THR A 1 86 ? 5.413 -2.874 1.931 1.00 94.12 86 THR A O 1
ATOM 709 N N . ALA A 1 87 ? 6.320 -4.711 1.059 1.00 95.12 87 ALA A N 1
ATOM 710 C CA . ALA A 1 87 ? 5.060 -5.459 1.104 1.00 95.12 87 ALA A CA 1
ATOM 711 C C . ALA A 1 87 ? 4.582 -5.690 2.552 1.00 95.12 87 ALA A C 1
ATOM 713 O O . ALA A 1 87 ? 5.406 -5.820 3.456 1.00 95.12 87 ALA A O 1
ATOM 714 N N . LYS A 1 88 ? 3.261 -5.787 2.776 1.00 94.62 88 LYS A N 1
ATOM 715 C CA . LYS A 1 88 ? 2.670 -5.954 4.123 1.00 94.62 88 LYS A CA 1
ATOM 716 C C . LYS A 1 88 ? 3.249 -7.168 4.873 1.00 94.62 88 LYS A C 1
ATOM 718 O O . LYS A 1 88 ? 3.696 -7.036 6.004 1.00 94.62 88 LYS A O 1
ATOM 723 N N . TYR A 1 89 ? 3.348 -8.321 4.214 1.00 94.88 89 TYR A N 1
ATOM 724 C CA . TYR A 1 89 ? 3.889 -9.568 4.784 1.00 94.88 89 TYR A CA 1
ATOM 725 C C . TYR A 1 89 ? 5.414 -9.576 4.996 1.00 94.88 89 TYR A C 1
ATOM 727 O O . TYR A 1 89 ? 5.949 -10.535 5.536 1.00 94.88 89 TYR A O 1
ATOM 735 N N . LEU A 1 90 ? 6.129 -8.536 4.556 1.00 94.38 90 LEU A N 1
ATOM 736 C CA . LEU A 1 90 ? 7.568 -8.378 4.803 1.00 94.38 90 LEU A CA 1
ATOM 737 C C . LEU A 1 90 ? 7.856 -7.367 5.920 1.00 94.38 90 LEU A C 1
ATOM 739 O O . LEU A 1 90 ? 9.017 -7.090 6.202 1.00 94.38 90 LEU A O 1
ATOM 743 N N . ARG A 1 91 ? 6.819 -6.796 6.551 1.00 91.94 91 ARG A N 1
ATOM 744 C CA . ARG A 1 91 ? 6.974 -5.825 7.647 1.00 91.94 91 ARG A CA 1
ATOM 745 C C . ARG A 1 91 ? 7.474 -6.476 8.934 1.00 91.94 91 ARG A C 1
ATOM 747 O O . ARG A 1 91 ? 8.254 -5.856 9.652 1.00 91.94 91 ARG A O 1
ATOM 754 N N . ASN A 1 92 ? 7.042 -7.710 9.196 1.00 92.00 92 ASN A N 1
ATOM 755 C CA . ASN A 1 92 ? 7.521 -8.558 10.280 1.00 92.00 92 ASN A CA 1
ATOM 756 C C . ASN A 1 92 ? 7.675 -9.994 9.752 1.00 92.00 92 ASN A C 1
ATOM 758 O O . ASN A 1 92 ? 6.735 -10.543 9.186 1.00 92.00 92 ASN A O 1
ATOM 762 N N . LEU A 1 93 ? 8.869 -10.576 9.896 1.00 92.06 93 LEU A N 1
ATOM 763 C CA . LEU A 1 93 ? 9.192 -11.925 9.409 1.00 92.06 93 LEU A CA 1
ATOM 764 C C . LEU A 1 93 ? 8.850 -13.024 10.428 1.00 92.06 93 LEU A C 1
ATOM 766 O O . LEU A 1 93 ? 8.984 -14.206 10.115 1.00 92.06 93 LEU A O 1
ATOM 770 N N . ASN A 1 94 ? 8.425 -12.660 11.641 1.00 90.38 94 ASN A N 1
ATOM 771 C CA . ASN A 1 94 ? 7.970 -13.631 12.626 1.00 90.38 94 ASN A CA 1
ATOM 772 C C . ASN A 1 94 ? 6.697 -14.330 12.102 1.00 90.38 94 ASN A C 1
ATOM 774 O O . ASN A 1 94 ? 5.714 -13.642 11.814 1.00 90.38 94 ASN A O 1
ATOM 778 N N . PRO A 1 95 ? 6.670 -15.672 11.992 1.00 89.12 95 PRO A N 1
ATOM 779 C CA . PRO A 1 95 ? 5.503 -16.403 11.492 1.00 89.12 95 PRO A CA 1
ATOM 780 C C . PRO A 1 95 ? 4.251 -16.225 12.360 1.00 89.12 95 PRO A C 1
ATOM 782 O O . PRO A 1 95 ? 3.144 -16.358 11.850 1.00 89.12 95 PRO A O 1
ATOM 785 N N . ASN A 1 96 ? 4.420 -15.896 13.645 1.00 88.94 96 ASN A N 1
ATOM 786 C CA . ASN A 1 96 ? 3.320 -15.647 14.580 1.00 88.94 96 ASN A CA 1
ATOM 787 C C . ASN A 1 96 ? 2.858 -14.180 14.594 1.00 88.94 96 ASN A C 1
ATOM 789 O O . ASN A 1 96 ? 2.051 -13.803 15.439 1.00 88.94 96 ASN A O 1
ATOM 793 N N . SER A 1 97 ? 3.386 -13.342 13.699 1.00 89.75 97 SER A N 1
ATOM 794 C CA . SER A 1 97 ? 2.922 -11.963 13.539 1.00 89.75 97 SER A CA 1
ATOM 795 C C . SER A 1 97 ? 1.550 -11.896 12.846 1.00 89.75 97 SER A C 1
ATOM 797 O O . SER A 1 97 ? 0.910 -12.913 12.569 1.00 89.75 97 SER A O 1
ATOM 799 N N . ALA A 1 98 ? 1.071 -10.679 12.574 1.00 91.94 98 ALA A N 1
ATOM 800 C CA . ALA A 1 98 ? -0.225 -10.445 11.948 1.00 91.94 98 ALA A CA 1
ATOM 801 C C . ALA A 1 98 ? -0.409 -11.215 10.625 1.00 91.94 98 ALA A C 1
ATOM 803 O O . ALA A 1 98 ? 0.427 -11.178 9.720 1.00 91.94 98 ALA A O 1
ATOM 804 N N . TYR A 1 99 ? -1.568 -11.860 10.487 1.00 95.06 99 TYR A N 1
ATOM 805 C CA . TYR A 1 99 ? -1.909 -12.645 9.305 1.00 95.06 99 TYR A CA 1
ATOM 806 C C . TYR A 1 99 ? -2.136 -11.763 8.064 1.00 95.06 99 TYR A C 1
ATOM 808 O O . TYR A 1 99 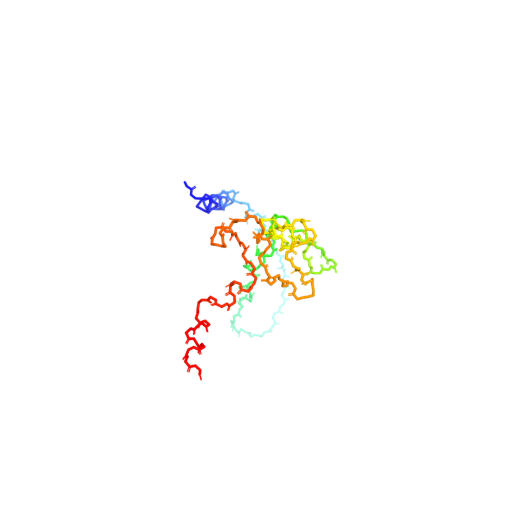? -2.910 -10.800 8.095 1.00 95.06 99 TYR A O 1
ATOM 816 N N . TYR A 1 100 ? -1.501 -12.140 6.951 1.00 96.31 100 TYR A N 1
ATOM 817 C CA . TYR A 1 100 ? -1.711 -11.557 5.625 1.00 96.31 100 TYR A CA 1
ATOM 818 C C . TYR A 1 100 ? -2.496 -12.527 4.743 1.00 96.31 100 TYR A C 1
ATOM 820 O 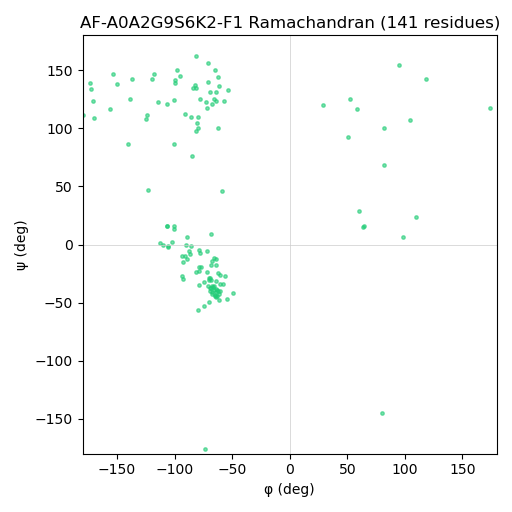O . TYR A 1 100 ? -2.024 -13.629 4.470 1.00 96.31 100 TYR A O 1
ATOM 828 N N . ASP A 1 101 ? -3.658 -12.101 4.249 1.00 96.69 101 ASP A N 1
ATOM 829 C CA . ASP A 1 101 ? -4.409 -12.860 3.249 1.00 96.69 101 ASP A CA 1
ATOM 830 C C . ASP A 1 101 ? -3.899 -12.510 1.833 1.00 96.69 101 ASP A C 1
ATOM 832 O O . ASP A 1 101 ? -4.169 -11.407 1.339 1.00 96.69 101 ASP A O 1
ATOM 836 N N . PRO A 1 102 ? -3.197 -13.421 1.128 1.00 96.75 102 PRO A N 1
ATOM 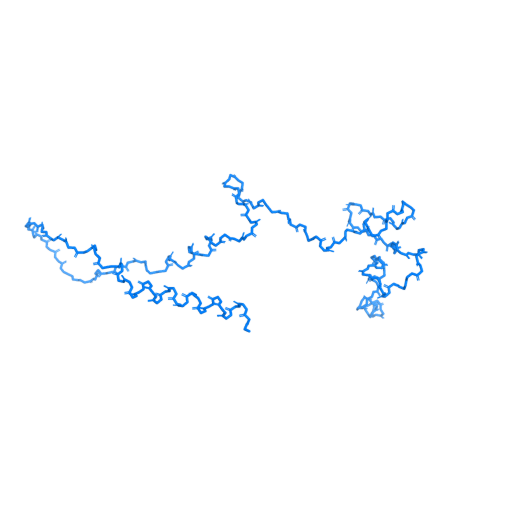837 C CA . PRO A 1 102 ? -2.668 -13.152 -0.208 1.00 96.75 102 PRO A CA 1
ATOM 838 C C . PRO A 1 102 ? -3.759 -13.005 -1.276 1.00 96.75 102 PRO A C 1
ATOM 840 O O . PRO A 1 102 ? -3.491 -12.446 -2.343 1.00 96.75 102 PRO A O 1
ATOM 843 N N . LYS A 1 103 ? -4.990 -13.475 -1.017 1.00 97.69 103 LYS A N 1
ATOM 844 C CA . LYS A 1 103 ? -6.099 -13.386 -1.973 1.00 97.69 103 LYS A CA 1
ATOM 845 C C . LYS A 1 103 ? -6.634 -11.964 -2.055 1.00 97.69 103 LYS A C 1
ATOM 847 O O . LYS A 1 103 ? -6.727 -11.400 -3.146 1.00 97.69 103 LYS A O 1
ATOM 852 N N . THR A 1 104 ? -6.972 -11.395 -0.903 1.00 97.00 104 THR A N 1
ATOM 853 C CA . THR A 1 104 ? -7.523 -10.037 -0.792 1.00 97.00 104 THR A CA 1
ATOM 854 C C . THR A 1 104 ? -6.444 -8.973 -0.600 1.00 97.00 104 THR A C 1
ATOM 856 O O . THR A 1 104 ? -6.731 -7.785 -0.718 1.00 97.00 104 THR A O 1
ATOM 859 N N . ARG A 1 105 ? -5.192 -9.388 -0.355 1.00 96.06 105 ARG A N 1
ATOM 860 C CA . ARG A 1 105 ? -4.044 -8.517 -0.053 1.00 96.06 105 ARG A CA 1
ATOM 861 C C . ARG A 1 105 ? -4.258 -7.668 1.210 1.00 96.06 105 ARG A C 1
ATOM 863 O O . ARG A 1 105 ? -3.700 -6.570 1.334 1.00 96.06 105 ARG A O 1
ATOM 870 N N . ALA A 1 106 ? -5.045 -8.179 2.152 1.00 95.19 106 ALA A N 1
ATOM 871 C CA . ALA A 1 106 ? -5.374 -7.512 3.405 1.00 95.19 106 ALA A CA 1
ATOM 872 C C . ALA A 1 106 ? -4.519 -8.041 4.568 1.00 95.19 106 ALA A C 1
ATOM 874 O O . ALA A 1 106 ? -4.299 -9.247 4.688 1.00 95.19 106 ALA A O 1
ATOM 875 N N . MET A 1 107 ? -4.068 -7.137 5.440 1.00 95.06 107 MET A N 1
ATOM 876 C CA . MET A 1 107 ? -3.458 -7.462 6.736 1.00 95.06 107 MET A CA 1
ATOM 877 C C . MET A 1 107 ? -4.261 -6.720 7.797 1.00 95.06 107 MET A C 1
ATOM 879 O O . MET A 1 107 ? -4.300 -5.495 7.814 1.00 95.06 107 MET A O 1
ATOM 883 N N . ARG A 1 108 ? -4.995 -7.466 8.619 1.00 93.25 108 ARG A N 1
ATOM 884 C CA . ARG A 1 108 ? -6.027 -6.883 9.492 1.00 93.25 108 ARG A CA 1
ATOM 885 C C . ARG A 1 108 ? -5.394 -6.268 10.734 1.00 93.25 108 ARG A C 1
ATOM 887 O O . ARG A 1 108 ? -5.553 -5.073 10.969 1.00 93.25 108 ARG A O 1
ATOM 894 N N . GLU A 1 109 ? -4.638 -7.090 11.452 1.00 93.00 109 GLU A N 1
ATOM 895 C CA . GLU A 1 109 ? -3.945 -6.722 12.685 1.00 93.00 109 GLU A CA 1
ATOM 896 C C . GLU A 1 109 ? -2.616 -6.004 12.414 1.00 93.00 109 GLU A C 1
ATOM 898 O O . GLU A 1 109 ? -2.054 -6.084 11.317 1.00 93.00 109 GLU A O 1
ATOM 903 N N . ASN A 1 110 ? -2.102 -5.309 13.428 1.00 92.00 110 ASN A N 1
ATOM 904 C CA . ASN A 1 110 ? -0.818 -4.618 13.359 1.00 92.00 110 ASN A CA 1
ATOM 905 C C . ASN A 1 110 ? 0.349 -5.631 13.396 1.00 92.00 110 ASN A C 1
ATOM 907 O O . ASN A 1 110 ? 0.473 -6.358 14.383 1.00 92.00 110 ASN A O 1
ATOM 911 N N . PRO A 1 111 ? 1.259 -5.659 12.401 1.00 90.81 111 PRO A N 1
ATOM 912 C CA . PRO A 1 111 ? 2.437 -6.533 12.435 1.00 90.81 111 PRO A CA 1
ATOM 913 C C . PRO A 1 111 ? 3.440 -6.188 13.553 1.00 90.81 111 PRO A C 1
ATOM 915 O O . PRO A 1 111 ? 4.352 -6.975 13.806 1.00 90.81 111 PRO A O 1
ATOM 918 N N . TYR A 1 112 ? 3.299 -5.032 14.208 1.00 89.00 112 TYR A N 1
ATOM 919 C CA . TYR A 1 112 ? 4.161 -4.547 15.289 1.00 89.00 112 TYR A CA 1
ATOM 920 C C . TYR A 1 112 ? 3.517 -4.621 16.682 1.00 89.00 112 TYR A C 1
ATOM 922 O O . TYR A 1 112 ? 4.030 -3.984 17.601 1.00 89.00 112 TYR A O 1
ATOM 930 N N . SER A 1 113 ? 2.431 -5.387 16.857 1.00 82.56 113 SER A N 1
ATOM 931 C CA . SER A 1 113 ? 1.721 -5.533 18.144 1.00 82.56 113 SER A CA 1
ATOM 932 C C . SER A 1 113 ? 2.654 -5.848 19.316 1.00 82.56 113 SER A C 1
ATOM 934 O O . SER A 1 113 ? 2.535 -5.255 20.383 1.00 82.56 113 SER A O 1
ATOM 936 N N . ASP A 1 114 ? 3.630 -6.726 19.090 1.00 81.25 114 ASP A N 1
ATOM 937 C CA . ASP A 1 114 ? 4.521 -7.229 20.142 1.00 81.25 114 ASP A CA 1
ATOM 938 C C . ASP A 1 114 ? 5.766 -6.347 20.326 1.00 81.25 114 ASP A C 1
ATOM 940 O O . ASP A 1 114 ? 6.509 -6.489 21.293 1.00 81.25 114 ASP A O 1
ATOM 944 N N . ALA A 1 115 ? 6.021 -5.436 19.383 1.00 77.12 115 ALA A N 1
ATOM 945 C CA . ALA A 1 115 ? 7.233 -4.622 19.341 1.00 77.12 115 ALA A CA 1
ATOM 946 C C . ALA A 1 115 ? 7.133 -3.339 20.186 1.00 77.12 115 ALA A C 1
ATOM 948 O O . ALA A 1 115 ? 8.087 -2.561 20.208 1.00 77.12 115 ALA A O 1
ATOM 949 N N . GLY A 1 116 ? 5.989 -3.087 20.835 1.00 73.12 116 GLY A N 1
ATOM 950 C CA . GLY A 1 116 ? 5.771 -1.920 21.699 1.00 73.12 116 GLY A CA 1
ATOM 951 C C . GLY A 1 116 ? 5.847 -0.572 20.975 1.00 73.12 116 GLY A C 1
ATOM 952 O O . GLY A 1 116 ? 5.992 0.461 21.622 1.00 73.12 116 GLY A O 1
ATOM 953 N N . LYS A 1 117 ? 5.787 -0.569 19.638 1.00 78.50 117 LYS A N 1
ATOM 954 C CA . LYS A 1 117 ? 5.787 0.662 18.846 1.00 78.50 117 LYS A CA 1
ATOM 955 C C . LYS A 1 117 ? 4.387 1.254 18.818 1.00 78.50 117 LYS A C 1
ATOM 957 O O . LYS A 1 117 ? 3.422 0.533 18.559 1.00 78.50 117 LYS A O 1
ATOM 962 N N . ASN A 1 118 ? 4.295 2.563 19.030 1.00 78.44 118 ASN A N 1
ATOM 963 C CA . ASN A 1 118 ? 3.030 3.271 18.914 1.00 78.44 118 ASN A CA 1
ATOM 964 C C . ASN A 1 118 ? 2.497 3.142 17.473 1.00 78.44 118 ASN A C 1
ATOM 966 O O . ASN A 1 118 ? 3.278 3.275 16.524 1.00 78.44 118 ASN A O 1
ATOM 970 N N . PRO A 1 119 ? 1.190 2.883 17.282 1.00 77.38 119 PRO A N 1
ATOM 971 C CA . PRO A 1 119 ? 0.597 2.732 15.953 1.00 77.38 119 PRO A CA 1
ATOM 972 C C . PRO A 1 119 ? 0.745 3.999 15.093 1.00 77.38 119 PRO A C 1
ATOM 974 O O . PRO A 1 119 ? 0.834 3.892 13.874 1.00 77.38 119 PRO A O 1
ATOM 977 N N . ASP A 1 120 ? 0.854 5.171 15.719 1.00 78.81 120 ASP A N 1
ATOM 978 C CA . ASP A 1 120 ? 1.003 6.459 15.031 1.00 78.81 120 ASP A CA 1
ATOM 979 C C . ASP A 1 120 ? 2.425 6.707 14.497 1.00 78.81 120 ASP A C 1
ATOM 981 O O . ASP A 1 120 ? 2.632 7.525 13.604 1.00 78.81 120 ASP A O 1
ATOM 985 N N . GLU A 1 121 ? 3.423 5.993 15.023 1.00 80.94 121 GLU A N 1
ATOM 986 C CA . GLU A 1 121 ? 4.833 6.152 14.644 1.00 80.94 121 GLU A CA 1
ATOM 987 C C . GLU A 1 121 ? 5.264 5.174 13.543 1.00 80.94 121 GLU A C 1
ATOM 989 O O . GLU A 1 121 ? 6.367 5.274 12.996 1.00 80.94 121 GLU A O 1
ATOM 994 N N . VAL A 1 122 ? 4.416 4.196 13.215 1.00 83.19 122 VAL A N 1
ATOM 995 C CA . VAL A 1 122 ? 4.714 3.171 12.214 1.00 83.19 122 VAL A CA 1
ATOM 996 C C . VAL A 1 122 ? 4.065 3.513 10.879 1.00 83.19 122 VAL A C 1
ATOM 998 O O . VAL A 1 122 ? 2.912 3.918 10.800 1.00 83.19 122 VAL A O 1
ATOM 1001 N N . SER A 1 123 ? 4.774 3.249 9.780 1.00 88.19 123 SER A N 1
ATOM 1002 C CA . SER A 1 123 ? 4.244 3.475 8.425 1.00 88.19 123 SER A CA 1
ATOM 1003 C C . SER A 1 123 ? 3.028 2.602 8.085 1.00 88.19 123 SER A C 1
ATOM 1005 O O . SER A 1 123 ? 2.408 2.785 7.041 1.00 88.19 123 SER A O 1
ATOM 1007 N N . TYR A 1 124 ? 2.739 1.580 8.895 1.00 90.75 124 TYR A N 1
ATOM 1008 C CA . TYR A 1 124 ? 1.577 0.718 8.736 1.00 90.75 124 TYR A CA 1
ATOM 1009 C C . TYR A 1 124 ? 1.208 0.064 10.069 1.00 90.75 124 TYR A C 1
ATOM 1011 O O . TYR A 1 124 ? 1.984 -0.734 10.592 1.00 90.75 124 TYR A O 1
ATOM 1019 N N . ALA A 1 125 ? 0.012 0.375 10.570 1.00 91.56 125 ALA A N 1
ATOM 1020 C CA . ALA A 1 125 ? -0.533 -0.138 11.829 1.00 91.56 125 ALA A CA 1
ATOM 1021 C C . ALA A 1 125 ? -1.657 -1.180 11.634 1.00 91.56 125 ALA A C 1
ATOM 1023 O O . ALA A 1 125 ? -2.393 -1.481 12.570 1.00 91.56 125 ALA A O 1
ATOM 1024 N N . GLY A 1 126 ? -1.797 -1.745 10.427 1.00 91.94 126 GLY A N 1
ATOM 1025 C CA . GLY A 1 126 ? -2.868 -2.688 10.079 1.00 91.94 126 GLY A CA 1
ATOM 1026 C C . GLY A 1 126 ? -4.081 -2.021 9.422 1.00 91.94 126 GLY A C 1
ATOM 1027 O O . GLY A 1 126 ? -4.347 -0.832 9.602 1.00 91.94 126 GLY A O 1
ATOM 1028 N N . ASP A 1 127 ? -4.829 -2.795 8.633 1.00 93.00 127 ASP A N 1
ATOM 1029 C CA . ASP A 1 127 ? -6.003 -2.289 7.912 1.00 93.00 127 ASP A CA 1
ATOM 1030 C C . ASP A 1 127 ? -7.152 -1.935 8.878 1.00 93.00 127 ASP A C 1
ATOM 1032 O O . ASP A 1 127 ? -7.919 -1.018 8.594 1.00 93.00 127 ASP A O 1
ATOM 1036 N N . ASN A 1 128 ? -7.277 -2.616 10.026 1.00 92.12 128 ASN A N 1
ATOM 1037 C CA . ASN A 1 128 ? -8.327 -2.320 11.012 1.00 92.12 128 ASN A CA 1
ATOM 1038 C C . ASN A 1 128 ? -8.162 -0.937 11.650 1.00 92.12 128 ASN A C 1
ATOM 1040 O O . ASN A 1 128 ? -9.163 -0.265 11.884 1.00 92.12 128 ASN A O 1
ATOM 1044 N N . PHE A 1 129 ? -6.919 -0.502 11.881 1.00 90.00 129 PHE A N 1
ATOM 1045 C CA . PHE A 1 129 ? -6.638 0.823 12.428 1.00 90.00 129 PHE A CA 1
ATOM 1046 C C . PHE A 1 129 ? -7.145 1.920 11.487 1.00 90.00 129 PHE A C 1
ATOM 1048 O O . PHE A 1 129 ? -7.876 2.798 11.915 1.00 90.00 129 PHE A O 1
ATOM 1055 N N . VAL A 1 130 ? -6.854 1.820 10.186 1.00 90.94 130 VAL A N 1
ATOM 1056 C CA . VAL A 1 130 ? -7.232 2.850 9.201 1.00 90.94 130 VAL A CA 1
ATOM 1057 C C . VAL A 1 130 ? -8.732 2.831 8.872 1.00 90.94 130 VAL A C 1
ATOM 1059 O O . VAL A 1 130 ? -9.321 3.876 8.613 1.00 90.94 130 VAL A O 1
ATOM 1062 N N . ARG A 1 131 ? -9.388 1.664 8.902 1.00 91.06 131 ARG A N 1
ATOM 1063 C CA . ARG A 1 131 ? -10.801 1.511 8.491 1.00 91.06 131 ARG A CA 1
ATOM 1064 C C . ARG A 1 131 ? -11.801 2.335 9.289 1.00 91.06 131 ARG A C 1
ATOM 1066 O O . ARG A 1 131 ? -12.815 2.730 8.728 1.00 91.06 131 ARG A O 1
ATOM 1073 N N . TYR A 1 132 ? -11.544 2.532 10.575 1.00 87.38 132 TYR A N 1
ATOM 1074 C CA . TYR A 1 132 ? -12.432 3.286 11.459 1.00 87.38 132 TYR A CA 1
ATOM 1075 C C . TYR A 1 132 ? -11.939 4.715 11.687 1.00 87.38 132 TYR A C 1
ATOM 1077 O O . TYR A 1 132 ? -12.413 5.375 12.602 1.00 87.38 132 TYR A O 1
ATOM 1085 N N . THR A 1 133 ? -10.984 5.192 10.886 1.00 88.62 133 THR A N 1
ATOM 1086 C CA . THR A 1 133 ? -10.462 6.560 10.992 1.00 88.62 133 THR A CA 1
ATOM 1087 C C . THR A 1 133 ? -11.131 7.487 9.982 1.00 88.62 133 THR A C 1
ATOM 1089 O O . THR A 1 133 ? -11.524 7.068 8.895 1.00 88.62 133 THR A O 1
ATOM 1092 N N . GLY A 1 134 ? -11.239 8.768 10.339 1.00 90.44 134 GLY A N 1
ATOM 1093 C CA . GLY A 1 134 ? -11.808 9.804 9.477 1.00 90.44 134 GLY A CA 1
ATOM 1094 C C . GLY A 1 134 ? -13.337 9.820 9.464 1.00 90.44 134 GLY A C 1
ATOM 1095 O O . GLY A 1 134 ? -13.993 9.557 10.475 1.00 90.44 134 GLY A O 1
ATOM 1096 N N . ASP A 1 135 ? -13.904 10.143 8.302 1.00 93.00 135 ASP A N 1
ATOM 1097 C CA . ASP A 1 135 ? -15.332 10.451 8.141 1.00 93.00 135 ASP A CA 1
ATOM 1098 C C . ASP A 1 135 ? -16.261 9.252 8.371 1.00 93.00 135 ASP A C 1
ATOM 1100 O O . ASP A 1 135 ? -17.465 9.427 8.570 1.00 93.00 135 ASP A O 1
ATOM 1104 N N . THR A 1 136 ? -15.718 8.031 8.403 1.00 91.69 136 THR A N 1
ATOM 1105 C CA . THR A 1 136 ? -16.485 6.816 8.707 1.00 91.69 136 THR A CA 1
ATOM 1106 C C . THR A 1 136 ? -17.165 6.896 10.072 1.00 91.69 136 THR A C 1
ATOM 1108 O O . THR A 1 136 ? -18.265 6.374 10.233 1.00 91.69 136 THR A O 1
ATOM 1111 N N . ILE A 1 137 ? -16.539 7.563 11.051 1.00 92.06 137 ILE A N 1
ATOM 1112 C CA . ILE A 1 137 ? -17.106 7.737 12.396 1.00 92.06 137 ILE A CA 1
ATOM 1113 C C . ILE A 1 137 ? -18.298 8.698 12.343 1.00 92.06 137 ILE A C 1
ATOM 1115 O O . ILE A 1 137 ? -19.372 8.375 12.846 1.00 92.06 137 ILE A O 1
ATOM 1119 N N . SER A 1 138 ? -18.123 9.856 11.706 1.00 93.75 138 SER A N 1
ATOM 1120 C CA . SER A 1 138 ? -19.166 10.880 11.574 1.00 93.75 138 SER A CA 1
ATOM 1121 C C . SER A 1 138 ? -20.386 10.348 10.817 1.00 93.75 138 SER A C 1
ATOM 1123 O O . SER A 1 138 ? -21.528 10.592 11.209 1.00 93.75 138 SER A O 1
ATOM 1125 N N . MET A 1 139 ? -20.154 9.563 9.759 1.00 95.00 139 MET A N 1
ATOM 1126 C CA . MET A 1 139 ? -21.223 8.895 9.017 1.00 95.00 139 MET A CA 1
ATOM 1127 C C . MET A 1 139 ? -21.964 7.873 9.888 1.00 95.00 139 MET A C 1
ATOM 1129 O O . MET A 1 139 ? -23.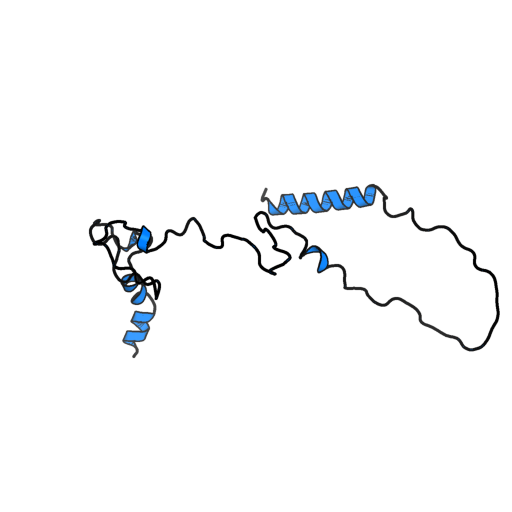191 7.876 9.898 1.00 95.00 139 MET A O 1
ATOM 1133 N N . ALA A 1 140 ? -21.244 7.042 10.652 1.00 93.75 140 ALA A N 1
ATOM 1134 C CA . ALA A 1 140 ? -21.855 6.052 11.540 1.00 93.75 140 ALA A CA 1
ATOM 1135 C C . ALA A 1 140 ? -22.689 6.685 12.668 1.00 93.75 140 ALA A C 1
ATOM 1137 O O . ALA A 1 140 ? -23.676 6.100 13.092 1.00 93.75 140 ALA A O 1
ATOM 1138 N N . GLN A 1 141 ? -22.321 7.880 13.141 1.00 93.38 141 GLN A N 1
ATOM 1139 C CA . GLN A 1 141 ? -23.106 8.631 14.131 1.00 93.38 141 GLN A CA 1
ATOM 1140 C C . GLN A 1 141 ? -24.407 9.217 13.563 1.00 93.38 141 GLN A C 1
ATOM 1142 O O . GLN A 1 141 ? -25.319 9.517 14.328 1.00 93.38 141 GLN A O 1
ATOM 1147 N N . THR A 1 142 ? -24.474 9.422 12.245 1.00 94.00 142 THR A N 1
ATOM 1148 C CA . THR A 1 142 ? -25.628 10.036 11.563 1.00 94.00 142 THR A CA 1
ATOM 1149 C C . THR A 1 142 ? -26.644 8.995 11.068 1.00 94.00 142 THR A C 1
ATOM 1151 O O . THR A 1 142 ? -27.758 9.362 10.698 1.00 94.00 142 THR A O 1
ATOM 1154 N N . GLN A 1 143 ? -26.256 7.717 11.022 1.00 81.75 143 GLN A N 1
ATOM 1155 C CA . GLN A 1 143 ? -27.071 6.596 10.542 1.00 81.75 143 GLN A CA 1
ATOM 1156 C C . GLN A 1 143 ? -28.093 6.128 11.584 1.00 81.75 143 GLN A C 1
ATOM 1158 O O . GLN A 1 143 ? -29.212 5.770 11.152 1.00 81.75 143 GLN A O 1
#

Organism: Aquarana catesbeiana (NCBI:txid8400)

pLDDT: mean 71.28, std 21.25, range [26.81, 97.69]

Mean predicted aligned error: 19.24 Å

Foldseek 3Di:
DDVVVVVVVVVVVVVVVVVVVVPPPPPDDDDDDDDDDDDDDDDDDDDDDDDPDPPVVVVVPPPDPQFDQDPVPRDTPHDPDDPPDDQPCRPAVPPPFFDADPVVRAGAAASCPPVPDDCVVDPHGGPVVVVCDDCVVVVVVVD